Protein AF-A0A829HI64-F1 (afdb_monomer_lite)

Sequence (43 aa):
MLNNIYQALESLGLTAQKRAIHIQFSNQDLNTQVFLQRIDGQH

pLDDT: mean 72.3, std 10.37, range [53.59, 92.25]

Secondary structure (DSSP, 8-state):
-THHHHHHHHHTT-SS---------SSGGGGGT----------

Foldseek 3Di:
DVVVVQVVCVVVVVPDDPPDDDDADPPNVVVVVDDDDDDDDDD

Structure (mmCIF, N/CA/C/O backbone):
data_AF-A0A829HI64-F1
#
_entry.id   AF-A0A829HI64-F1
#
loop_
_atom_site.group_PDB
_atom_site.id
_atom_site.type_symbol
_atom_site.label_atom_id
_atom_site.label_alt_id
_atom_site.label_comp_id
_atom_site.label_asym_id
_atom_site.label_entity_id
_atom_site.label_seq_id
_atom_site.pdbx_PDB_ins_code
_atom_site.Cartn_x
_atom_site.Cartn_y
_atom_site.Cartn_z
_atom_site.occupancy
_atom_site.B_iso_or_equiv
_atom_site.auth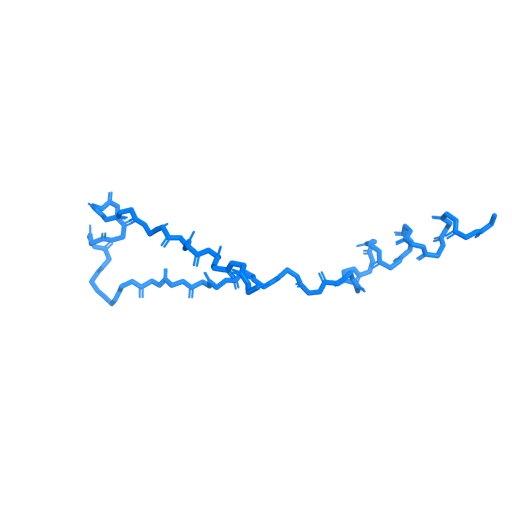_seq_id
_atom_site.auth_comp_id
_atom_site.auth_asym_id
_atom_site.auth_atom_id
_atom_site.pdbx_PDB_model_num
ATOM 1 N N . MET A 1 1 ? 24.411 -4.255 -21.055 1.00 53.59 1 MET A N 1
ATOM 2 C CA . MET A 1 1 ? 25.049 -4.084 -19.726 1.00 53.59 1 MET A CA 1
ATOM 3 C C . MET A 1 1 ? 24.327 -3.103 -18.791 1.00 53.59 1 MET A C 1
ATOM 5 O O . MET A 1 1 ? 24.615 -3.131 -17.607 1.00 53.59 1 MET A O 1
ATOM 9 N N . LEU A 1 2 ? 23.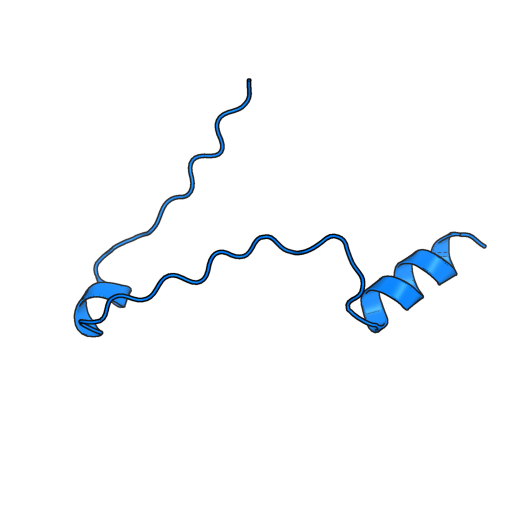357 -2.296 -19.254 1.00 55.72 2 LEU A N 1
ATOM 10 C CA . LEU A 1 2 ? 22.516 -1.453 -18.378 1.00 55.72 2 LEU A CA 1
ATOM 11 C C . LEU A 1 2 ? 21.469 -2.245 -17.564 1.00 55.72 2 LEU A C 1
ATOM 13 O O . LEU A 1 2 ? 21.049 -1.792 -16.505 1.00 55.72 2 LEU A O 1
ATOM 17 N N . ASN A 1 3 ? 21.106 -3.454 -18.018 1.00 57.66 3 ASN A N 1
ATOM 18 C CA . ASN A 1 3 ? 20.143 -4.334 -17.341 1.00 57.66 3 ASN A CA 1
ATOM 19 C C . ASN A 1 3 ? 20.593 -4.748 -15.927 1.00 57.66 3 ASN A C 1
ATOM 21 O O . ASN A 1 3 ? 19.765 -4.946 -15.048 1.00 57.66 3 ASN A O 1
ATOM 25 N N . ASN A 1 4 ? 21.909 -4.828 -15.700 1.00 65.81 4 ASN A N 1
ATOM 26 C CA . ASN A 1 4 ? 22.480 -5.251 -14.419 1.00 65.81 4 ASN A CA 1
ATOM 27 C C . ASN A 1 4 ? 22.432 -4.142 -13.363 1.00 65.81 4 ASN A C 1
ATOM 29 O O . ASN A 1 4 ? 22.279 -4.429 -12.183 1.00 65.81 4 ASN A O 1
ATOM 33 N N . ILE A 1 5 ? 22.554 -2.877 -13.778 1.00 74.75 5 ILE A N 1
ATOM 34 C CA . ILE A 1 5 ? 22.543 -1.740 -12.847 1.00 74.75 5 ILE A CA 1
ATOM 35 C C . ILE A 1 5 ? 21.125 -1.528 -12.315 1.00 74.75 5 ILE A C 1
ATOM 37 O O . ILE A 1 5 ? 20.952 -1.339 -11.117 1.00 74.75 5 ILE A O 1
ATOM 41 N N . TYR A 1 6 ? 20.109 -1.631 -13.179 1.00 70.69 6 TYR A N 1
ATOM 42 C CA . TYR A 1 6 ? 18.712 -1.532 -12.753 1.00 70.69 6 TYR A CA 1
ATOM 43 C C . TYR A 1 6 ? 18.336 -2.652 -11.774 1.00 70.69 6 TYR A C 1
ATOM 45 O O . TYR A 1 6 ? 17.837 -2.372 -10.689 1.00 70.69 6 TYR A O 1
ATOM 53 N N . GLN A 1 7 ? 18.690 -3.900 -12.096 1.00 74.38 7 GLN A N 1
ATOM 54 C CA . GLN A 1 7 ? 18.434 -5.045 -11.217 1.00 74.38 7 GLN A CA 1
ATOM 55 C C . GLN A 1 7 ? 19.213 -4.976 -9.894 1.00 74.38 7 GLN A C 1
ATOM 57 O O . GLN A 1 7 ? 18.688 -5.354 -8.848 1.00 74.38 7 GLN A O 1
ATOM 62 N N . ALA A 1 8 ? 20.447 -4.462 -9.905 1.00 77.38 8 ALA A N 1
ATOM 63 C CA . ALA A 1 8 ? 21.212 -4.234 -8.682 1.00 77.38 8 ALA A CA 1
ATOM 64 C C . ALA A 1 8 ? 20.564 -3.153 -7.801 1.00 77.38 8 ALA A C 1
ATOM 66 O O . ALA A 1 8 ? 20.462 -3.333 -6.591 1.00 77.38 8 ALA A O 1
ATOM 67 N N . LEU A 1 9 ? 20.074 -2.059 -8.391 1.00 73.56 9 LEU A N 1
ATOM 68 C CA . LEU A 1 9 ? 19.350 -1.010 -7.667 1.00 73.56 9 LEU A CA 1
ATOM 69 C C . LEU A 1 9 ? 18.002 -1.516 -7.119 1.00 73.56 9 LEU A C 1
ATOM 71 O O . LEU A 1 9 ? 17.653 -1.169 -5.993 1.00 73.56 9 LEU A O 1
ATOM 75 N N . GLU A 1 10 ? 17.289 -2.378 -7.856 1.00 71.12 10 GLU A N 1
ATOM 76 C CA . GLU A 1 10 ? 16.097 -3.109 -7.383 1.00 71.12 10 GLU A CA 1
ATOM 77 C C . GLU A 1 10 ? 16.394 -4.002 -6.184 1.00 71.12 10 GLU A C 1
ATOM 79 O O . GLU A 1 10 ? 15.730 -3.889 -5.153 1.00 71.12 10 GLU A O 1
ATOM 84 N N . SER A 1 11 ? 17.427 -4.838 -6.275 1.00 71.56 11 SER A N 1
ATOM 85 C CA . SER A 1 11 ? 17.830 -5.717 -5.176 1.00 71.56 11 SER A CA 1
ATOM 86 C C . SER A 1 11 ? 18.306 -4.949 -3.938 1.00 71.56 11 SER A C 1
ATOM 88 O O . SER A 1 11 ? 18.191 -5.467 -2.830 1.00 71.56 11 SER A O 1
ATOM 90 N N . LEU A 1 12 ? 18.851 -3.742 -4.111 1.00 73.00 12 LEU A N 1
ATOM 91 C CA . LEU A 1 12 ? 19.287 -2.861 -3.022 1.00 73.00 12 LEU A CA 1
ATOM 92 C C . LEU A 1 12 ? 18.153 -1.971 -2.482 1.00 73.00 12 LEU A C 1
ATOM 94 O O . LEU A 1 12 ? 18.382 -1.178 -1.572 1.00 73.00 12 LEU A O 1
ATOM 98 N N . GLY A 1 13 ? 16.937 -2.070 -3.035 1.00 63.38 13 GLY A N 1
ATOM 99 C CA . GLY A 1 13 ? 15.790 -1.251 -2.630 1.00 63.38 13 GLY A CA 1
ATOM 100 C C . GLY A 1 13 ? 15.907 0.231 -3.010 1.00 63.38 13 GLY A C 1
ATOM 101 O O . GLY A 1 13 ? 15.125 1.050 -2.533 1.00 63.38 13 GLY A O 1
ATOM 102 N N . LEU A 1 14 ? 16.854 0.587 -3.885 1.00 63.81 14 LEU A N 1
ATOM 103 C CA . LEU A 1 14 ? 17.136 1.949 -4.362 1.00 63.81 14 LEU A CA 1
ATOM 104 C C . LEU A 1 14 ? 16.334 2.303 -5.625 1.00 63.81 14 LEU A C 1
ATOM 106 O O . LEU A 1 14 ? 16.752 3.110 -6.455 1.00 63.81 14 LEU A O 1
ATOM 110 N N . THR A 1 15 ? 15.176 1.675 -5.798 1.00 65.50 15 THR A N 1
ATOM 111 C CA . THR A 1 15 ? 14.252 1.964 -6.898 1.00 65.50 15 THR A CA 1
ATOM 112 C C . THR A 1 15 ? 13.500 3.251 -6.642 1.00 65.50 15 THR A C 1
ATOM 114 O O . THR A 1 15 ? 13.293 3.620 -5.486 1.00 65.50 15 THR A O 1
ATOM 117 N N . ALA A 1 16 ? 13.030 3.890 -7.719 1.00 61.12 16 ALA A N 1
ATOM 118 C CA . ALA A 1 16 ? 12.137 5.042 -7.664 1.00 61.12 16 ALA A CA 1
ATOM 119 C C . ALA A 1 16 ? 11.083 4.842 -6.566 1.00 61.12 16 ALA A C 1
ATOM 121 O O . ALA A 1 16 ? 10.260 3.929 -6.639 1.00 61.12 16 ALA A O 1
ATOM 122 N N . GLN A 1 17 ? 11.204 5.659 -5.517 1.00 57.75 17 GLN A N 1
ATOM 123 C CA . GLN A 1 17 ? 10.431 5.605 -4.283 1.00 57.75 17 GLN A CA 1
ATOM 124 C C . GLN A 1 17 ? 8.978 5.231 -4.573 1.00 57.75 17 GLN A C 1
ATOM 126 O O . GLN A 1 17 ? 8.224 6.027 -5.139 1.00 57.75 17 GLN A O 1
ATOM 131 N N . LYS A 1 18 ? 8.568 4.026 -4.160 1.00 56.66 18 LYS A N 1
ATOM 132 C CA . LYS A 1 18 ? 7.149 3.703 -4.024 1.00 56.66 18 LYS A CA 1
ATOM 133 C C . LYS A 1 18 ? 6.576 4.746 -3.072 1.00 56.66 18 LYS A C 1
ATOM 135 O O . LYS A 1 18 ? 6.788 4.666 -1.867 1.00 56.66 18 LYS A O 1
ATOM 140 N N . ARG A 1 19 ? 5.863 5.737 -3.612 1.00 61.47 19 ARG A N 1
ATOM 141 C CA . ARG A 1 19 ? 5.048 6.691 -2.847 1.00 61.47 19 ARG A CA 1
ATOM 142 C C . ARG A 1 19 ? 3.830 5.957 -2.281 1.00 61.47 19 ARG A C 1
ATOM 144 O O . ARG A 1 19 ? 2.693 6.257 -2.639 1.00 61.47 19 ARG A O 1
ATOM 151 N N . ALA A 1 20 ? 4.081 4.934 -1.472 1.00 63.78 20 ALA A N 1
ATOM 152 C CA . ALA A 1 20 ? 3.072 4.266 -0.683 1.00 63.78 20 ALA A CA 1
ATOM 153 C C . ALA A 1 20 ? 2.761 5.192 0.490 1.00 63.78 20 ALA A C 1
ATOM 155 O O . ALA A 1 20 ? 3.611 5.439 1.342 1.00 63.78 20 ALA A O 1
ATOM 156 N N . ILE A 1 21 ? 1.559 5.758 0.492 1.00 68.56 21 ILE A N 1
ATOM 157 C CA . ILE A 1 21 ? 1.062 6.511 1.637 1.00 68.56 21 ILE A CA 1
ATOM 158 C C . ILE A 1 21 ? 0.420 5.477 2.558 1.00 68.56 21 ILE A C 1
ATOM 160 O O . ILE A 1 21 ? -0.588 4.871 2.200 1.00 68.56 21 ILE A O 1
ATOM 164 N N . HIS A 1 22 ? 1.037 5.230 3.712 1.00 70.62 22 HIS A N 1
ATOM 165 C CA . HIS A 1 22 ? 0.468 4.361 4.734 1.00 70.62 22 HIS A CA 1
ATOM 166 C C . HIS A 1 22 ? -0.434 5.207 5.636 1.00 70.62 22 HIS A C 1
ATOM 168 O O . HIS A 1 22 ? 0.053 6.079 6.351 1.00 70.62 22 HIS A O 1
ATOM 174 N N . ILE A 1 23 ? -1.745 4.975 5.572 1.00 73.81 23 ILE A N 1
ATOM 175 C CA . ILE A 1 23 ? -2.740 5.655 6.406 1.00 73.81 23 ILE A CA 1
ATOM 176 C C . ILE A 1 23 ? -3.388 4.600 7.294 1.00 73.81 23 ILE A C 1
ATOM 178 O O .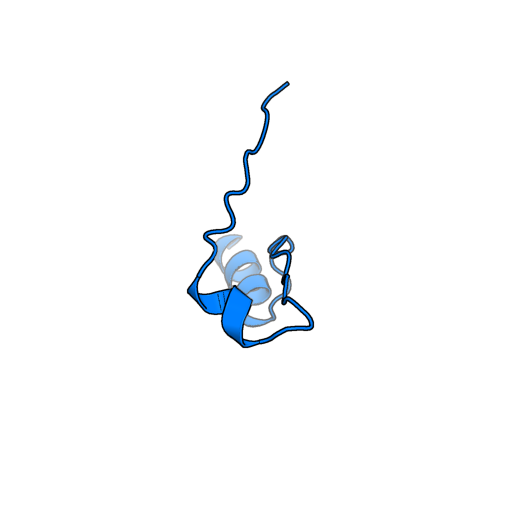 ILE A 1 23 ? -3.846 3.576 6.792 1.00 73.81 23 ILE A O 1
ATOM 182 N N . GLN A 1 24 ? -3.414 4.858 8.599 1.00 82.94 24 GLN A N 1
ATOM 183 C CA . GLN A 1 24 ? -4.154 4.066 9.575 1.00 82.94 24 GLN A CA 1
ATOM 184 C C . GLN A 1 24 ? -5.007 5.005 10.423 1.00 82.94 24 GLN A C 1
ATOM 186 O O . GLN A 1 24 ? -4.541 6.068 10.838 1.00 82.94 24 GLN A O 1
ATOM 191 N N . PHE A 1 25 ? -6.247 4.614 10.697 1.00 85.44 25 PHE A N 1
ATOM 192 C CA . PHE A 1 25 ? -7.079 5.317 11.667 1.00 85.44 25 PHE A CA 1
ATOM 193 C C . PHE A 1 25 ? -6.644 4.963 13.086 1.00 85.44 25 PHE A C 1
ATOM 195 O O . PHE A 1 25 ? -6.400 3.794 13.387 1.00 85.44 25 PHE A O 1
ATOM 202 N N . SER A 1 26 ? -6.632 5.959 13.977 1.00 89.44 26 SER A N 1
ATOM 203 C CA . SER A 1 26 ? -6.411 5.741 15.413 1.00 89.44 26 SER A CA 1
ATOM 204 C C . SER A 1 26 ? -7.453 4.796 16.015 1.00 89.44 26 SER A C 1
ATOM 206 O O . SER A 1 26 ? -7.149 4.047 16.938 1.00 89.44 26 SER A O 1
ATOM 208 N N . ASN A 1 27 ? -8.676 4.812 15.475 1.00 90.06 27 ASN A N 1
ATOM 209 C CA . ASN A 1 27 ? -9.667 3.780 15.741 1.00 90.06 27 ASN A CA 1
ATOM 210 C C . ASN A 1 27 ? -9.445 2.609 14.773 1.00 90.06 27 ASN A C 1
ATOM 212 O O . ASN A 1 27 ? -9.722 2.726 13.577 1.00 90.06 27 ASN A O 1
ATOM 216 N N . GLN A 1 28 ? -8.953 1.486 15.300 1.00 87.88 28 GLN A N 1
ATOM 217 C CA . GLN A 1 28 ? -8.567 0.336 14.489 1.00 87.88 28 GLN A CA 1
ATOM 218 C C . GLN A 1 28 ? -9.741 -0.295 13.732 1.00 87.88 28 GLN A C 1
ATOM 220 O O . GLN A 1 28 ? -9.543 -0.711 12.588 1.00 87.88 28 GLN A O 1
ATOM 225 N N . ASP A 1 29 ? -10.946 -0.280 14.309 1.00 92.25 29 ASP A N 1
ATOM 226 C CA . ASP A 1 29 ? -12.151 -0.877 13.721 1.00 92.25 29 ASP A CA 1
ATOM 227 C C . ASP A 1 29 ? -12.544 -0.223 12.394 1.00 92.25 29 ASP A C 1
ATOM 229 O O . ASP A 1 29 ? -13.152 -0.862 11.536 1.00 92.25 29 ASP A O 1
ATOM 233 N N . LEU A 1 30 ? -12.177 1.047 12.196 1.00 87.88 30 LEU A N 1
ATOM 234 C CA . LEU A 1 30 ? -12.494 1.778 10.972 1.00 87.88 30 LEU A CA 1
ATOM 235 C C . LEU 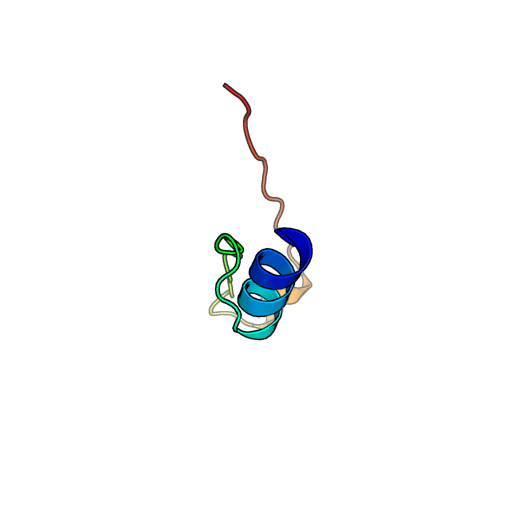A 1 30 ? -11.643 1.325 9.783 1.00 87.88 30 LEU A C 1
ATOM 237 O O . LEU A 1 30 ? -12.117 1.412 8.656 1.00 87.88 30 LEU A O 1
ATOM 241 N N . ASN A 1 31 ? -10.432 0.795 10.000 1.00 85.75 31 ASN A N 1
ATOM 242 C CA . ASN A 1 31 ? -9.522 0.425 8.905 1.00 85.75 31 ASN A CA 1
ATOM 243 C C . ASN A 1 31 ? -10.087 -0.670 7.982 1.00 85.75 31 ASN A C 1
ATOM 245 O O . ASN A 1 31 ? -9.677 -0.753 6.829 1.00 85.75 31 ASN A O 1
ATOM 249 N N . THR A 1 32 ? -11.013 -1.504 8.465 1.00 86.00 32 THR A N 1
ATOM 250 C CA . THR A 1 32 ? -11.659 -2.565 7.668 1.00 86.00 32 THR A CA 1
ATOM 251 C C . THR A 1 32 ? -13.003 -2.142 7.077 1.00 86.00 32 THR A C 1
ATOM 253 O O . THR A 1 32 ? -13.519 -2.814 6.187 1.00 86.00 32 THR A O 1
ATOM 256 N N . GLN A 1 33 ? -13.572 -1.038 7.564 1.00 87.44 33 GLN A N 1
ATOM 257 C CA . GLN A 1 33 ? -14.906 -0.560 7.195 1.00 87.44 33 GLN A CA 1
ATOM 258 C C . GLN A 1 33 ? -14.871 0.517 6.113 1.00 87.44 33 GLN A C 1
ATOM 260 O O . GLN A 1 33 ? -15.891 0.789 5.481 1.00 87.44 33 GLN A O 1
ATOM 265 N N . VAL A 1 34 ? -13.712 1.139 5.891 1.00 79.81 34 VAL A N 1
ATOM 266 C CA . VAL A 1 34 ? -13.555 2.202 4.901 1.00 79.81 34 VAL A CA 1
ATOM 267 C C . VAL A 1 34 ? -12.554 1.803 3.826 1.00 79.81 34 VAL A C 1
ATOM 269 O O . VAL A 1 34 ? -11.482 1.270 4.105 1.00 79.81 34 VAL A O 1
ATOM 272 N N . PHE A 1 35 ? -12.902 2.080 2.572 1.00 78.44 35 PHE A N 1
ATOM 273 C CA . PHE A 1 35 ? -12.026 1.843 1.432 1.00 78.44 35 PHE A CA 1
ATOM 274 C C . PHE A 1 35 ? -11.350 3.152 1.025 1.00 78.44 35 PHE A C 1
ATOM 276 O O . PHE A 1 35 ? -12.020 4.104 0.625 1.00 78.44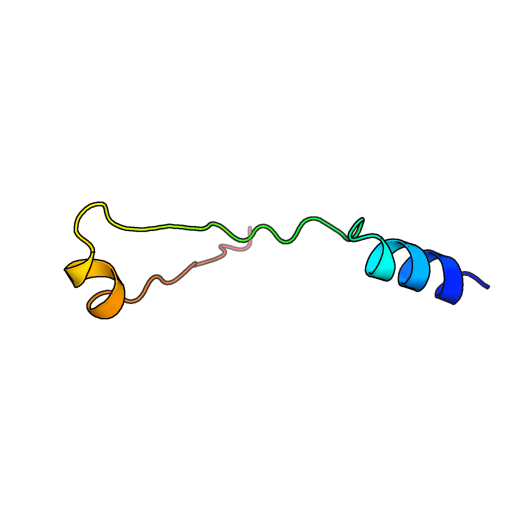 35 PHE A O 1
ATOM 283 N N . LEU A 1 36 ? -10.022 3.216 1.138 1.00 75.19 36 LEU A N 1
ATOM 284 C CA . LEU A 1 36 ? -9.262 4.396 0.734 1.00 75.19 36 LEU A CA 1
ATOM 285 C C . LEU A 1 36 ? -8.986 4.345 -0.768 1.00 75.19 36 LEU A C 1
ATOM 287 O O . LEU A 1 36 ? -8.230 3.500 -1.244 1.00 75.19 36 LEU A O 1
ATOM 291 N N . GLN A 1 37 ? -9.564 5.290 -1.505 1.00 68.50 37 GLN A N 1
ATOM 292 C CA . GLN A 1 37 ? -9.301 5.472 -2.928 1.00 68.50 37 GLN A CA 1
ATOM 293 C C . GLN A 1 37 ? -8.361 6.655 -3.136 1.00 68.50 37 GLN A C 1
ATOM 295 O O . GLN A 1 37 ? -8.655 7.781 -2.738 1.00 68.50 37 GLN A O 1
ATOM 300 N N . ARG A 1 38 ? -7.224 6.399 -3.783 1.00 68.94 38 ARG A N 1
ATOM 301 C CA . ARG A 1 38 ? -6.356 7.454 -4.301 1.00 68.94 38 ARG A CA 1
ATOM 302 C C . ARG A 1 38 ? -6.852 7.834 -5.693 1.00 68.94 38 ARG A C 1
ATOM 304 O O . ARG A 1 38 ? -6.900 6.980 -6.572 1.00 68.94 38 ARG A O 1
ATOM 311 N N . ILE A 1 39 ? -7.205 9.102 -5.883 1.00 73.12 39 ILE A N 1
ATOM 312 C CA . ILE A 1 39 ? -7.503 9.659 -7.204 1.00 73.12 39 ILE A CA 1
ATOM 313 C C . ILE A 1 39 ? -6.280 10.467 -7.627 1.00 73.12 39 ILE A C 1
ATOM 315 O O . ILE A 1 39 ? -6.027 11.548 -7.098 1.00 73.12 39 ILE A O 1
ATOM 319 N N . ASP A 1 40 ? -5.491 9.923 -8.549 1.00 71.25 40 ASP A N 1
ATOM 320 C CA . ASP A 1 40 ? -4.408 10.664 -9.186 1.00 71.25 40 ASP A CA 1
ATOM 321 C C . ASP A 1 40 ? -5.005 11.523 -10.308 1.00 71.25 40 ASP A C 1
ATOM 323 O O . ASP A 1 40 ? -5.390 11.017 -11.360 1.00 71.25 40 ASP A O 1
ATOM 327 N N . GLY A 1 41 ? -5.133 12.829 -10.066 1.00 66.44 41 GLY A N 1
ATOM 328 C CA . GLY A 1 41 ? -5.478 13.785 -11.116 1.00 66.44 41 GLY A CA 1
ATOM 329 C C . GLY A 1 41 ? -4.304 13.960 -12.081 1.00 66.44 41 GLY A C 1
ATOM 330 O O . GLY A 1 41 ? -3.177 14.196 -11.646 1.00 66.44 41 GLY A O 1
ATOM 331 N N . GLN A 1 42 ? -4.561 13.851 -13.383 1.00 65.44 42 GLN A N 1
ATOM 332 C CA . GLN A 1 42 ? -3.618 14.237 -14.434 1.00 65.44 42 GLN A CA 1
ATOM 333 C C . GLN A 1 42 ? -3.894 15.697 -14.819 1.00 65.44 42 GLN A C 1
ATOM 335 O O . GLN A 1 42 ? -5.051 16.049 -15.049 1.00 65.44 42 GLN A O 1
ATOM 340 N N . HIS A 1 43 ? -2.853 16.536 -14.819 1.00 61.03 43 HIS A N 1
ATOM 341 C CA . HIS A 1 43 ? -2.913 17.903 -15.347 1.00 61.03 43 HIS A CA 1
ATOM 342 C C . HIS A 1 43 ? -2.680 17.891 -16.855 1.00 61.03 43 HIS A C 1
ATOM 344 O O . HIS A 1 43 ? -1.752 17.163 -17.280 1.00 61.03 43 HIS A O 1
#

Radius of gyration: 17.12 Å; chains: 1; bounding box: 40×24×36 Å

Organism: NCBI:txid1217657

=== Feature glossary ===
A reading guide for the features in this record.

Start from the sequence.

  · Sequence gives the chain of amino acids in standard one-letter code (A=alanine, C=cysteine, …, Y=tyrosine), read N→C. It is the only feature that is directly encoded by the gene; all structural features are derived from the folded form of this sequence.

Fold it, and you get atomic coordinates and the backbone conformation that goes with them.

  · Structure coordinates are given as an mmCIF _atom_site loop: one row per atom with element, residue name, chain id, sequence number, and x/y/z position in Å. Only the four main-chain atoms per residue are included here; side chains are omitted to keep the record compact.

  · Backbone dihedral angles. Every residue except chain termini has a φ (preceding-C → N → Cα → C) and a ψ (N → Cα → C → next-N). They are reported in degrees following the IUPAC sign convention. Secondary structure is essentially a statement about which (φ, ψ) basin each residue occupies.

  · Eight-state secondary structure (DSSP): H is the canonical α-helix, G the tighter 3₁₀-helix, I the wider π-helix; E/B are β-structure, T and S are turns and bends, and '-' is everything else. DSSP derives these from the pattern of main-chain N–H···O=C hydrogen bonds, not from the sequence.

  · SS3 is a coarse helix/strand/coil call (letters a/b/c) made by the P-SEA algorithm from inter-Cα distances and dihedrals. It is less detailed than DSSP but needs only Cα positions.

Summarize the fold with a handful of shape descriptors and a per-residue structural alphabet.

  · Radius of gyration (Rg) is the root-mean-square distance of Cα atoms from their centroid — a single number for overall size and compactness. A globular domain of N residues has Rg ≈ 2.2·N^0.38 Å; an extended or disordered chain has a much larger Rg. The Cα contact count is the number of residue pairs whose Cα atoms are within 8 Å and are more than four positions apart in sequence — a standard proxy for tertiary packing density. The bounding box is the smallest axis-aligned box enclosing all Cα atoms.

  · 3Di is Foldseek's structural alphabet. Each residue is assigned one of twenty discrete states based on how its Cα sits relative to its spatial (not sequential) neighbors. Aligning 3Di strings finds structural homologs roughly as well as full 3D superposition, but orders of magnitude faster.

  · Solvent-accessible surface area (SASA) is the area in Å² traced out by the centre of a 1.4 Å probe sphere (a water molecule) rolled over the protein's van der Waals surface (Shrake–Rupley / Lee–Richards construction). Buried residues have near-zero SASA; fully exposed residues can exceed 200 Å². The total SASA scales roughly with the number of surface residues.

Ask how reliable the model is.

  · For AlphaFold models, the B-factor field carries pLDDT — the model's own estimate of local accuracy on a 0–100 scale. Regions with pLDDT<50 should be treated as essentially unmodeled; they often correspond to intrinsically disordered segments.

  · For experimental (PDB) structures, the B-factor (temperature factor) quantifies the positional spread of each atom in the crystal — a combination of thermal vibration and static disorder — in units of Å². High B-factors mark flexible loops or poorly resolved regions; low B-factors mark the rigid, well-ordered core.

  · Predicted Aligned Error (PAE) is an AlphaFold confidence matrix: entry (i, j) is the expected error in the position of residue j, in ångströms, when the prediction is superimposed on the true structure at residue i. Low PAE within a block of residues means that block is internally rigid and well-predicted; high PAE between two blocks means their relative placement is uncertain even if each block individually is confident.

Place it in context: what it resembles, what it is annotated as, and how it loo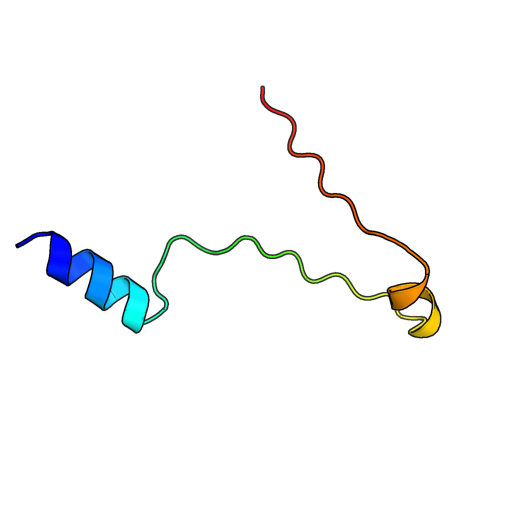ks.

  · Structural nearest neighbors (via Foldseek easy-search vs the PDB). Reported per hit: target PDB id, E-value, and alignment TM-score. A TM-score above ~0.5 is the conventional threshold for 'same fold'.

  · Functional annotations link the protein to curated databases. InterPro entries identify conserved domains and families by matching the sequence against member-database signatures (Pfam, PROSITE, CDD, …). Gene Ontology (GO) terms describe molecular function, biological process, and cellular component in a controlled vocabulary. CATH places the structure in a hierarchical fold classification (Class/Architecture/Topology/Homologous-superfamily). The organism is the source species.

  · The contact map is a binary N×N matrix image: pixel (i, j) is dark where Cα_i and Cα_j are within 8 Å and |i−j|>4. Because the |i−j|>4 filter removes local helical contacts, off-diagonal stripes parallel to the main diagonal indicate parallel β-sheets; stripes perpendicular to it indicate antiparallel β-sheets. The Ramachandran plot scatters every residue's (φ, ψ) pair against the sterically allowed regions. The PAE heatmap renders the predicted-aligned-error matrix.

  · Six rendered views show the 3D structure from the faces of a cube — i.e. along ±x, ±y, ±z. Rendering representation is drawn randomly per protein from cartoon (secondary-structure ribbons), sticks (backbone bonds), or molecular surface; coloring is either N→C rainbow (blue at the N-terminus through red at the C-terminus) or one color per chain.